Protein AF-A0A951QBU3-F1 (afdb_monomer)

Structure (mmCIF, N/CA/C/O backbone):
data_AF-A0A951QBU3-F1
#
_entry.id   AF-A0A951QBU3-F1
#
loop_
_atom_site.group_PDB
_atom_site.id
_atom_site.type_symbol
_atom_site.label_atom_id
_atom_site.label_alt_id
_atom_site.label_comp_id
_atom_site.label_asym_id
_atom_site.label_entity_id
_atom_site.label_seq_id
_atom_site.pdbx_PDB_ins_code
_atom_site.Cartn_x
_atom_site.Cartn_y
_atom_site.Cartn_z
_atom_site.occupancy
_atom_site.B_iso_or_equiv
_atom_site.auth_seq_id
_atom_site.auth_comp_id
_atom_site.auth_asym_id
_atom_site.auth_atom_id
_atom_site.pdbx_PDB_model_num
ATOM 1 N N . MET A 1 1 ? 3.329 -19.238 -18.921 1.00 54.44 1 MET A N 1
ATOM 2 C CA . MET A 1 1 ? 2.298 -18.511 -18.148 1.00 54.44 1 MET A CA 1
ATOM 3 C C . MET A 1 1 ? 2.941 -18.104 -16.832 1.00 54.44 1 MET A C 1
ATOM 5 O O . MET A 1 1 ? 3.420 -18.987 -16.134 1.00 54.44 1 MET A O 1
ATOM 9 N N . SER A 1 2 ? 3.098 -16.807 -16.557 1.00 70.06 2 SER A N 1
ATOM 10 C CA . SER A 1 2 ? 3.733 -16.364 -15.304 1.00 70.06 2 SER A CA 1
ATOM 11 C C . SER A 1 2 ? 2.764 -16.600 -14.134 1.00 70.06 2 SER A C 1
ATOM 13 O O . SER A 1 2 ? 1.575 -16.325 -14.309 1.00 70.06 2 SER A O 1
ATOM 15 N N . PRO A 1 3 ? 3.204 -17.140 -12.984 1.00 82.00 3 PRO A N 1
ATOM 16 C CA . PRO A 1 3 ? 2.310 -17.430 -11.868 1.00 82.00 3 PRO A CA 1
ATOM 17 C C . PRO A 1 3 ? 1.784 -16.142 -11.222 1.00 82.00 3 PRO A C 1
ATOM 19 O O . PRO A 1 3 ? 2.534 -15.182 -11.031 1.00 82.00 3 PRO A O 1
ATOM 22 N N . PHE A 1 4 ? 0.505 -16.145 -10.833 1.00 83.62 4 PHE A N 1
ATOM 23 C CA . PHE A 1 4 ? -0.033 -15.141 -9.917 1.00 83.62 4 PHE A CA 1
ATOM 24 C C . PHE A 1 4 ? 0.724 -15.226 -8.589 1.00 83.62 4 PHE A C 1
ATOM 26 O O . PHE A 1 4 ? 0.889 -16.309 -8.026 1.00 83.62 4 PHE A O 1
ATOM 33 N N . LYS A 1 5 ? 1.206 -14.082 -8.101 1.00 89.06 5 LYS A N 1
ATOM 34 C CA . LYS A 1 5 ? 1.877 -13.973 -6.805 1.00 89.06 5 LYS A CA 1
ATOM 35 C C . LYS A 1 5 ? 0.925 -13.319 -5.816 1.00 89.06 5 LYS A C 1
ATOM 37 O O . LYS A 1 5 ? 0.356 -12.275 -6.118 1.00 89.06 5 LYS A O 1
ATOM 42 N N . PHE A 1 6 ? 0.787 -13.926 -4.643 1.00 91.88 6 PHE A N 1
ATOM 43 C CA . PHE A 1 6 ? -0.011 -13.394 -3.545 1.00 91.88 6 PHE A CA 1
ATOM 44 C C . PHE A 1 6 ? 0.911 -12.858 -2.458 1.00 91.88 6 PHE A C 1
ATOM 46 O O . PHE A 1 6 ? 1.937 -13.466 -2.149 1.00 91.88 6 PHE A O 1
ATOM 53 N N . VAL A 1 7 ? 0.531 -11.723 -1.884 1.00 91.50 7 VAL A N 1
ATOM 54 C CA . VAL A 1 7 ? 1.196 -11.125 -0.729 1.00 91.50 7 VAL A CA 1
ATOM 55 C C . V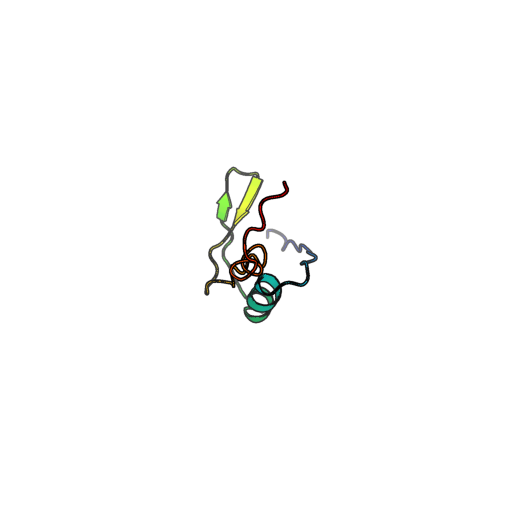AL A 1 7 ? 0.121 -10.823 0.301 1.00 91.50 7 VAL A C 1
ATOM 57 O O . VAL A 1 7 ? -0.928 -10.278 -0.038 1.00 91.50 7 VAL A O 1
ATOM 60 N N . THR A 1 8 ? 0.392 -11.172 1.552 1.00 95.38 8 THR A N 1
ATOM 61 C CA . THR A 1 8 ? -0.446 -10.802 2.691 1.00 95.38 8 THR A CA 1
ATOM 62 C C . THR A 1 8 ? 0.244 -9.671 3.438 1.00 95.38 8 THR A C 1
ATOM 64 O O . THR A 1 8 ? 1.451 -9.728 3.667 1.00 95.38 8 THR A O 1
ATOM 67 N N . ALA A 1 9 ? -0.514 -8.650 3.824 1.00 93.12 9 ALA A N 1
ATOM 68 C CA . ALA A 1 9 ? -0.021 -7.520 4.599 1.00 93.12 9 ALA A CA 1
ATOM 69 C C . ALA A 1 9 ? -0.935 -7.270 5.802 1.00 93.12 9 ALA A C 1
ATOM 71 O O . ALA A 1 9 ? -2.145 -7.478 5.722 1.00 93.12 9 ALA A O 1
ATOM 72 N N . THR A 1 10 ? -0.352 -6.788 6.896 1.00 96.50 10 THR A N 1
ATOM 73 C CA . THR A 1 10 ? -1.087 -6.307 8.069 1.00 96.50 10 THR A CA 1
ATOM 74 C C . THR A 1 10 ? -0.998 -4.789 8.091 1.00 96.50 10 THR A C 1
ATOM 76 O O . THR A 1 10 ? 0.099 -4.236 8.045 1.00 96.50 10 THR A O 1
ATOM 79 N N . LEU A 1 11 ? -2.143 -4.114 8.157 1.00 95.06 11 LEU A N 1
ATOM 80 C CA . LEU A 1 11 ? -2.211 -2.659 8.263 1.00 95.06 11 LEU A CA 1
ATOM 81 C C . LEU A 1 11 ? -2.442 -2.260 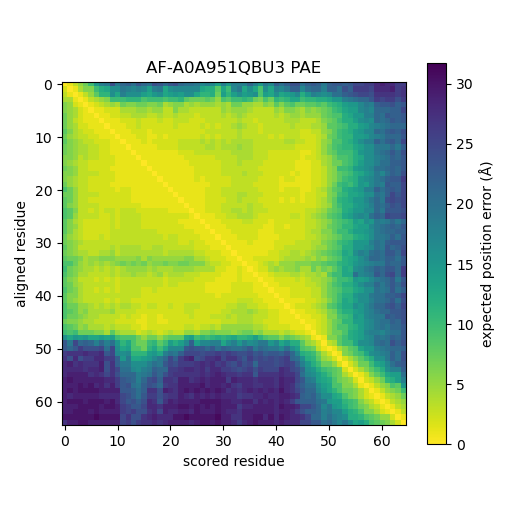9.722 1.00 95.06 11 LEU A C 1
ATOM 83 O O . LEU A 1 11 ? -3.171 -2.934 10.448 1.00 95.06 11 LEU A O 1
ATOM 87 N N . ILE A 1 12 ? -1.836 -1.153 10.148 1.00 95.19 12 ILE A N 1
ATOM 88 C CA . ILE A 1 12 ? -2.142 -0.543 11.448 1.00 95.19 12 ILE A CA 1
ATOM 89 C C . ILE A 1 12 ? -3.575 0.003 11.444 1.00 95.19 12 ILE A C 1
ATOM 91 O O . ILE A 1 12 ? -4.044 0.466 10.405 1.00 95.19 12 ILE A O 1
ATOM 95 N N . ASP A 1 13 ? -4.269 0.003 12.581 1.00 93.00 13 ASP A N 1
ATOM 96 C CA . ASP A 1 13 ? -5.587 0.644 12.671 1.00 93.00 13 ASP A CA 1
ATOM 97 C C . ASP A 1 13 ? -5.429 2.171 12.667 1.00 93.00 13 ASP A C 1
ATOM 99 O O . ASP A 1 13 ? -4.848 2.769 13.574 1.00 93.00 13 ASP A O 1
ATOM 103 N N . SER A 1 14 ? -5.885 2.802 11.589 1.00 92.56 14 SER A N 1
ATOM 104 C CA . SER A 1 14 ? -5.778 4.241 11.376 1.00 92.56 14 SER A CA 1
ATOM 105 C C . SER A 1 14 ? -6.857 4.718 10.409 1.00 92.56 14 SER A C 1
ATOM 107 O O . SER A 1 14 ? -7.419 3.931 9.642 1.00 92.56 14 SER A O 1
ATOM 109 N N . LYS A 1 15 ? -7.111 6.031 10.373 1.00 93.62 15 LYS A N 1
ATOM 110 C CA . LYS A 1 15 ? -8.057 6.600 9.405 1.00 93.62 15 LYS A CA 1
ATOM 111 C C . LYS A 1 15 ? -7.614 6.357 7.957 1.00 93.62 15 LYS A C 1
ATOM 113 O O . LYS A 1 15 ? -8.440 6.007 7.123 1.00 93.62 15 LYS A O 1
ATOM 118 N N . THR A 1 16 ? -6.312 6.459 7.681 1.00 94.56 16 THR A N 1
ATOM 119 C CA . THR A 1 16 ? -5.720 6.143 6.372 1.00 94.56 16 THR A CA 1
ATOM 120 C C . THR A 1 16 ? -5.984 4.688 5.973 1.00 94.56 16 THR A C 1
ATOM 122 O O . THR A 1 16 ? -6.355 4.428 4.831 1.00 94.56 16 THR A O 1
ATOM 125 N N . THR A 1 17 ? -5.858 3.746 6.915 1.00 95.62 17 THR A N 1
ATOM 126 C CA . THR A 1 17 ? -6.164 2.323 6.690 1.00 95.62 17 THR A CA 1
ATOM 127 C C . THR A 1 17 ? -7.639 2.106 6.380 1.00 95.62 17 THR A C 1
ATOM 129 O O . THR A 1 17 ? -7.958 1.398 5.430 1.00 95.62 17 THR A O 1
ATOM 132 N N . GLN A 1 18 ? -8.541 2.726 7.144 1.00 95.25 18 GLN A N 1
ATOM 133 C CA . GLN A 1 18 ? -9.984 2.616 6.913 1.00 95.25 18 GLN A CA 1
ATOM 134 C C . GLN A 1 18 ? -10.373 3.142 5.526 1.00 95.25 18 GLN A C 1
ATOM 136 O O . GLN A 1 18 ? -11.140 2.492 4.818 1.00 95.25 18 GLN A O 1
ATOM 141 N N . ASP A 1 19 ? -9.802 4.276 5.113 1.00 96.06 19 ASP A N 1
ATOM 142 C CA . ASP A 1 19 ? -10.042 4.833 3.782 1.00 96.06 19 ASP A CA 1
ATOM 143 C C . ASP A 1 19 ? -9.489 3.917 2.680 1.00 96.06 19 ASP A C 1
ATOM 145 O O 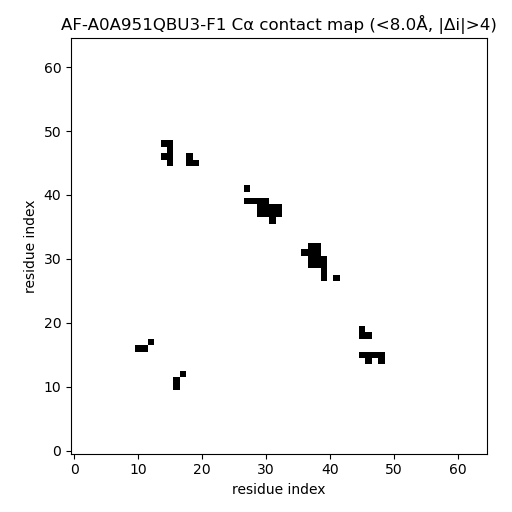. ASP A 1 19 ? -10.156 3.708 1.673 1.00 96.06 19 ASP A O 1
ATOM 149 N N . PHE A 1 20 ? -8.302 3.330 2.872 1.00 95.75 20 PHE A N 1
ATOM 150 C CA . PHE A 1 20 ? -7.729 2.380 1.917 1.00 95.75 20 PHE A CA 1
ATOM 151 C C . PHE A 1 20 ? -8.575 1.104 1.791 1.00 95.75 20 PHE A C 1
ATOM 153 O O . PHE A 1 20 ? -8.851 0.661 0.678 1.00 95.75 20 PHE A O 1
ATOM 160 N N . VAL A 1 21 ? -9.043 0.541 2.911 1.00 96.19 21 VAL A N 1
ATOM 161 C CA . VAL A 1 21 ? -9.933 -0.635 2.927 1.00 96.19 21 VAL A CA 1
ATOM 162 C C . VAL A 1 21 ? -11.256 -0.337 2.219 1.00 96.19 21 VAL A C 1
ATOM 164 O O . VAL A 1 21 ? -11.762 -1.198 1.504 1.00 96.19 21 VAL A O 1
ATOM 167 N N . ALA A 1 22 ? -11.788 0.882 2.343 1.00 96.31 22 ALA A N 1
ATOM 168 C CA . ALA A 1 22 ? -13.006 1.299 1.647 1.00 96.31 22 ALA A CA 1
ATOM 169 C C . ALA A 1 22 ? -12.858 1.366 0.112 1.00 96.31 22 ALA A C 1
ATOM 171 O O . ALA A 1 22 ? -13.866 1.417 -0.589 1.00 96.31 22 ALA A O 1
ATOM 172 N N . LEU A 1 23 ? -11.629 1.349 -0.422 1.00 96.38 23 LEU A N 1
ATOM 173 C CA . LEU A 1 23 ? -11.376 1.249 -1.864 1.00 96.38 23 LEU A CA 1
ATOM 174 C C . LEU A 1 23 ? -11.386 -0.199 -2.376 1.00 96.38 23 LEU A C 1
ATOM 176 O O . LEU A 1 23 ? -11.279 -0.407 -3.585 1.00 96.38 23 LEU A O 1
ATOM 180 N N . LEU A 1 24 ? -11.465 -1.197 -1.491 1.00 95.62 24 LEU A N 1
ATOM 181 C CA . LEU A 1 24 ? -11.442 -2.604 -1.881 1.00 95.62 24 LEU A CA 1
ATOM 182 C C . LEU A 1 24 ? -12.844 -3.121 -2.271 1.00 95.62 24 LEU A C 1
ATOM 184 O O . LEU A 1 24 ? -13.835 -2.721 -1.660 1.00 95.62 24 LEU A O 1
ATOM 188 N N . PRO A 1 25 ? -12.934 -4.065 -3.233 1.00 95.69 25 PRO A N 1
ATOM 189 C CA . PRO A 1 25 ? -11.832 -4.610 -4.032 1.00 95.69 25 PRO A CA 1
ATOM 190 C C . PRO A 1 25 ? -11.335 -3.608 -5.086 1.00 95.69 25 PRO A C 1
ATOM 192 O O . PRO A 1 25 ? -12.127 -2.944 -5.748 1.00 95.69 25 PRO A O 1
ATOM 195 N N . SER A 1 26 ? -10.015 -3.537 -5.282 1.00 94.75 26 SER A N 1
ATOM 196 C CA . SER A 1 26 ? -9.392 -2.653 -6.273 1.00 94.75 26 SER A CA 1
ATOM 197 C C . SER A 1 26 ? -8.421 -3.424 -7.161 1.00 94.75 26 SER A C 1
ATOM 199 O O . SER A 1 26 ? -7.714 -4.313 -6.689 1.00 94.75 26 SER A O 1
ATOM 201 N N . THR A 1 27 ? -8.382 -3.077 -8.447 1.00 95.38 27 THR A N 1
ATOM 202 C CA . THR A 1 27 ? -7.389 -3.581 -9.404 1.00 95.38 27 THR A CA 1
ATOM 203 C C . THR A 1 27 ? -6.494 -2.420 -9.810 1.00 95.38 27 THR A C 1
ATOM 205 O O . THR A 1 27 ? -6.980 -1.447 -10.381 1.00 95.38 27 THR A O 1
ATOM 208 N N . LEU A 1 28 ? -5.200 -2.517 -9.504 1.00 94.62 28 LEU A N 1
ATOM 209 C CA . LEU A 1 28 ? -4.211 -1.466 -9.746 1.00 94.62 28 LEU A CA 1
ATOM 210 C C . LEU A 1 28 ? -3.055 -2.007 -10.591 1.00 94.62 28 LEU A C 1
ATOM 212 O O . LEU A 1 28 ? -2.656 -3.165 -10.443 1.00 94.62 28 LEU A O 1
ATOM 216 N N . THR A 1 29 ? -2.489 -1.160 -11.446 1.00 95.31 29 THR A N 1
ATOM 217 C CA . THR A 1 29 ? -1.253 -1.461 -12.175 1.00 95.31 29 THR A CA 1
ATOM 218 C C . THR A 1 29 ? -0.065 -1.006 -11.337 1.00 95.31 29 THR A C 1
ATOM 220 O O . THR A 1 29 ? 0.086 0.183 -11.081 1.00 95.31 29 THR A O 1
ATOM 223 N N . LEU A 1 30 ? 0.769 -1.952 -10.898 1.00 94.81 30 LEU A N 1
ATOM 224 C CA . LEU A 1 30 ? 1.962 -1.654 -10.106 1.00 94.81 30 LEU A CA 1
ATOM 225 C C . LEU A 1 30 ? 3.167 -1.377 -11.009 1.00 94.81 30 LEU A C 1
ATOM 227 O O . LEU A 1 30 ? 3.571 -2.237 -11.796 1.00 94.81 30 LEU A O 1
ATOM 231 N N . GLU A 1 31 ? 3.773 -0.211 -10.841 1.00 96.81 31 GLU A N 1
ATOM 232 C CA . GLU A 1 31 ? 5.012 0.191 -11.499 1.00 96.81 31 GLU A CA 1
ATOM 233 C C . GLU A 1 31 ? 6.231 -0.272 -10.694 1.00 96.81 31 GLU A C 1
ATOM 235 O O . GLU A 1 31 ? 6.182 -0.386 -9.467 1.00 96.81 31 GLU A O 1
ATOM 240 N N . ASP A 1 32 ? 7.327 -0.578 -11.392 1.00 96.06 32 ASP A N 1
ATOM 241 C CA . ASP A 1 32 ? 8.616 -0.865 -10.764 1.00 96.06 32 ASP A CA 1
ATOM 242 C C . ASP A 1 32 ? 9.335 0.441 -10.443 1.00 96.06 32 ASP A C 1
ATOM 244 O O . ASP A 1 32 ? 9.636 1.220 -11.348 1.00 96.06 32 ASP A O 1
ATOM 248 N N . TYR A 1 33 ? 9.618 0.669 -9.164 1.00 96.00 33 TYR A N 1
ATOM 249 C CA . TYR A 1 33 ? 10.382 1.822 -8.723 1.00 96.00 33 TYR A CA 1
ATOM 250 C C . TYR A 1 33 ? 11.731 1.369 -8.165 1.00 96.00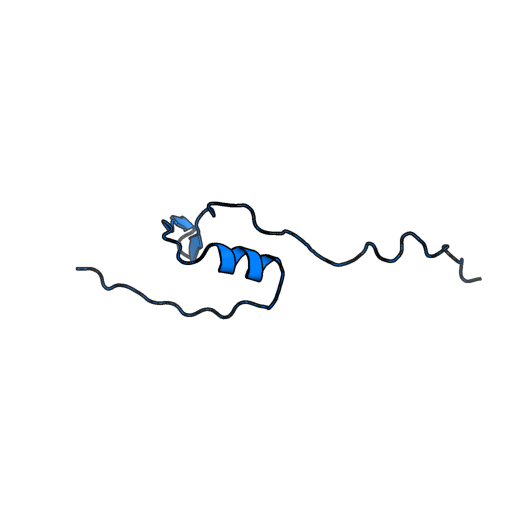 33 TYR A C 1
ATOM 252 O O . TYR A 1 33 ? 11.801 0.586 -7.213 1.00 96.00 33 TYR A O 1
ATOM 260 N N . ALA A 1 34 ? 12.805 1.843 -8.805 1.00 96.62 34 ALA A N 1
ATOM 261 C CA . ALA A 1 34 ? 14.197 1.553 -8.456 1.00 96.62 34 ALA A CA 1
ATOM 262 C C . ALA A 1 34 ? 14.537 0.051 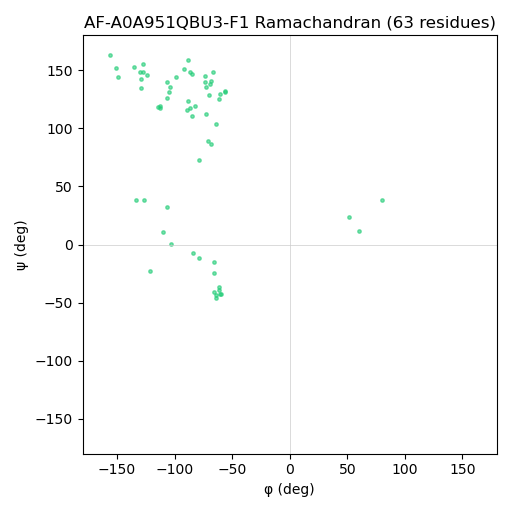-8.313 1.00 96.62 34 ALA A C 1
ATOM 264 O O . ALA A 1 34 ? 15.494 -0.299 -7.626 1.00 96.62 34 ALA A O 1
ATOM 265 N N . SER A 1 35 ? 13.769 -0.845 -8.948 1.00 94.31 35 SER A N 1
ATOM 266 C CA . SER A 1 35 ? 13.930 -2.307 -8.855 1.00 94.31 35 SER A CA 1
ATOM 267 C C . SER A 1 35 ? 13.792 -2.902 -7.450 1.00 94.31 35 SER A C 1
ATOM 269 O O . SER A 1 35 ? 14.075 -4.085 -7.255 1.00 94.31 35 SER A O 1
ATOM 271 N N . THR A 1 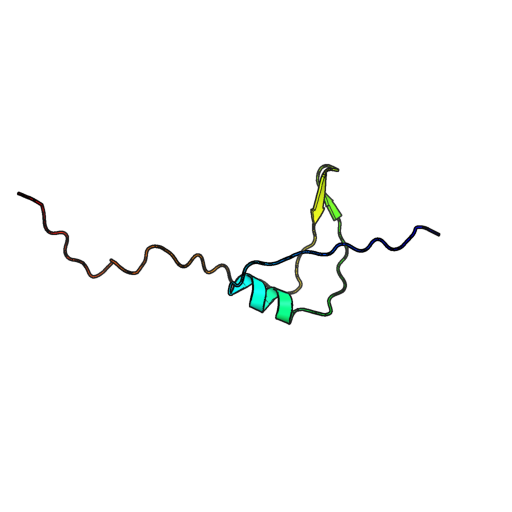36 ? 13.319 -2.118 -6.481 1.00 95.38 36 THR A N 1
ATOM 272 C CA . THR A 1 36 ? 13.137 -2.539 -5.083 1.00 95.38 36 THR A CA 1
ATOM 273 C C . THR A 1 36 ? 11.697 -2.410 -4.609 1.00 95.38 36 THR A C 1
ATOM 275 O O . THR A 1 36 ? 11.300 -3.105 -3.676 1.00 95.38 36 THR A O 1
ATOM 278 N N . GLU A 1 37 ? 10.899 -1.557 -5.249 1.00 95.56 37 GLU A N 1
ATOM 279 C CA . GLU A 1 37 ? 9.546 -1.231 -4.812 1.00 95.56 37 GLU A CA 1
ATOM 280 C C . GLU A 1 37 ? 8.532 -1.409 -5.942 1.00 95.56 37 GLU A C 1
ATOM 282 O O . GLU A 1 37 ? 8.826 -1.218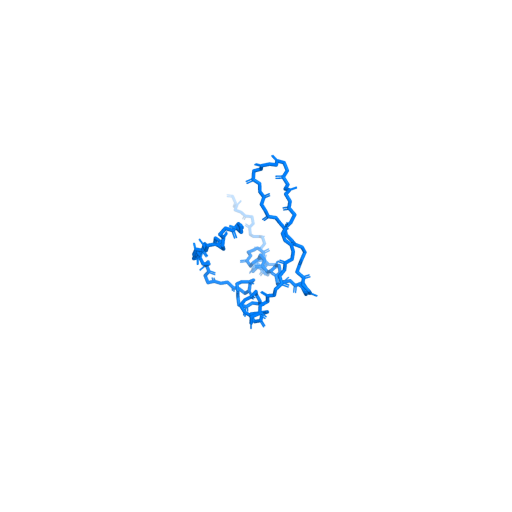 -7.125 1.00 95.56 37 GLU A O 1
ATOM 287 N N . LYS A 1 38 ? 7.307 -1.781 -5.561 1.00 93.81 38 LYS A N 1
ATOM 288 C CA . LYS A 1 38 ? 6.142 -1.799 -6.446 1.00 93.81 38 LYS A CA 1
ATOM 289 C C . LYS A 1 38 ? 5.146 -0.756 -5.960 1.00 93.81 38 LYS A C 1
ATOM 291 O O . LYS A 1 38 ? 4.659 -0.869 -4.837 1.00 93.81 38 LYS A O 1
ATOM 296 N N . VAL A 1 39 ? 4.848 0.238 -6.792 1.00 96.19 39 VAL A N 1
ATOM 297 C CA . VAL A 1 39 ? 4.018 1.397 -6.417 1.00 96.19 39 VAL A CA 1
ATOM 298 C C . VAL A 1 39 ? 2.874 1.614 -7.405 1.00 96.19 39 VAL A C 1
ATOM 300 O O . VAL A 1 39 ? 2.949 1.194 -8.554 1.00 96.19 39 VAL A O 1
ATOM 303 N N . SER A 1 40 ? 1.796 2.258 -6.962 1.00 96.69 40 SER A N 1
ATOM 304 C CA . SER A 1 40 ? 0.694 2.707 -7.821 1.00 96.69 40 SER A CA 1
ATOM 305 C C . SER A 1 40 ? 0.053 3.949 -7.221 1.00 96.69 40 SER A C 1
ATOM 307 O O . SER A 1 40 ? 0.009 4.110 -6.001 1.00 96.69 40 SER A O 1
ATOM 309 N N . ASN A 1 41 ? -0.520 4.788 -8.079 1.00 95.75 41 ASN A N 1
ATOM 310 C CA . ASN A 1 41 ? -1.441 5.827 -7.641 1.00 95.75 41 ASN A CA 1
ATOM 311 C C . ASN A 1 41 ? -2.787 5.205 -7.248 1.00 95.75 41 ASN A C 1
ATOM 313 O O . ASN A 1 41 ? -3.229 4.224 -7.851 1.00 95.75 41 ASN A O 1
ATOM 317 N N . LEU A 1 42 ? -3.432 5.775 -6.231 1.00 96.12 42 LEU A N 1
ATOM 318 C CA . LEU A 1 42 ? -4.764 5.362 -5.793 1.00 96.12 42 LEU A CA 1
ATOM 319 C C . LEU A 1 42 ? -5.849 6.178 -6.508 1.00 96.12 42 LEU A C 1
ATOM 321 O O . LEU A 1 42 ? -5.617 7.346 -6.827 1.00 96.12 42 LEU A O 1
ATOM 325 N N . PRO A 1 43 ? -7.050 5.604 -6.719 1.00 94.12 43 PRO A N 1
ATOM 326 C CA . PRO A 1 43 ? -8.152 6.300 -7.386 1.00 94.12 43 PRO A CA 1
ATOM 327 C C . PRO A 1 43 ? -8.674 7.500 -6.585 1.00 94.12 43 PRO A C 1
ATOM 329 O O . PRO A 1 43 ? -9.226 8.424 -7.170 1.00 94.12 43 PRO A O 1
ATOM 332 N N . ASN A 1 44 ? -8.482 7.501 -5.262 1.00 94.94 44 ASN A N 1
ATOM 333 C CA . ASN A 1 44 ? -8.864 8.589 -4.369 1.00 94.94 44 ASN A CA 1
ATOM 334 C C . ASN A 1 44 ? -7.740 8.891 -3.377 1.00 94.94 44 ASN A C 1
ATOM 336 O O . ASN A 1 44 ? -6.955 8.016 -3.007 1.00 94.94 44 ASN A O 1
ATOM 340 N N . ARG A 1 45 ? -7.693 10.142 -2.911 1.00 94.62 45 ARG A N 1
ATOM 341 C CA . ARG A 1 45 ? -6.792 10.544 -1.827 1.00 94.62 45 ARG A CA 1
ATOM 342 C C . ARG A 1 45 ? -7.244 9.915 -0.512 1.00 94.62 45 ARG A C 1
ATOM 344 O O . ARG A 1 45 ? -8.433 9.907 -0.210 1.00 94.62 45 ARG A O 1
ATOM 351 N N . LEU A 1 46 ? -6.282 9.439 0.268 1.00 94.94 46 LEU A N 1
ATOM 352 C CA . LEU A 1 46 ? -6.515 8.938 1.619 1.00 94.94 46 LEU A CA 1
ATOM 353 C C . LEU A 1 46 ? -6.410 10.076 2.638 1.00 94.94 46 LEU A C 1
ATOM 355 O O . LEU A 1 46 ? -5.749 11.087 2.383 1.00 94.94 46 LEU A O 1
ATOM 359 N N . SER A 1 47 ? -7.000 9.887 3.817 1.00 93.06 47 SER A N 1
ATOM 360 C CA . SER A 1 47 ? -6.770 10.776 4.955 1.00 93.06 47 SER A CA 1
ATOM 361 C C . SER A 1 47 ? -5.280 10.874 5.288 1.00 93.06 47 SER A C 1
ATOM 363 O O . SER A 1 47 ? -4.601 9.862 5.465 1.00 93.06 47 SER A O 1
ATOM 365 N N . THR A 1 48 ? -4.787 12.101 5.449 1.00 88.50 48 THR A N 1
ATOM 366 C CA . THR A 1 48 ? -3.419 12.415 5.898 1.00 88.50 48 THR A CA 1
ATOM 367 C C . THR A 1 48 ? -3.416 12.926 7.337 1.00 88.50 48 THR A C 1
ATOM 369 O O . THR A 1 48 ? -2.627 13.801 7.697 1.00 88.50 48 THR A O 1
ATOM 372 N N . GLU A 1 49 ? -4.349 12.438 8.157 1.00 78.12 49 GLU A N 1
ATOM 373 C CA . GLU A 1 49 ? -4.470 12.836 9.556 1.00 78.12 49 GLU A CA 1
ATOM 374 C C . GLU A 1 49 ? -3.277 12.320 10.367 1.00 78.12 49 GLU A C 1
ATOM 376 O O . GLU A 1 49 ? -3.319 11.284 11.024 1.00 78.12 49 GLU A O 1
ATOM 381 N N . TRP A 1 50 ? -2.202 13.097 10.371 1.00 59.81 50 TRP A N 1
ATOM 382 C CA . TRP A 1 50 ? -1.214 13.070 11.435 1.00 59.81 50 TRP A CA 1
ATOM 383 C C . TRP A 1 50 ? -1.890 13.711 12.663 1.00 59.81 50 TRP A C 1
ATOM 385 O O . TRP A 1 50 ? -1.931 14.928 12.844 1.00 59.81 50 TRP A O 1
ATOM 395 N N . LYS A 1 51 ? -2.568 12.915 13.491 1.00 61.69 51 LYS A N 1
ATOM 396 C CA . LYS A 1 51 ? -3.151 13.432 14.737 1.00 61.69 51 LYS A CA 1
ATOM 397 C C . LYS A 1 51 ? -2.072 13.568 15.805 1.00 61.69 51 LYS A C 1
ATOM 399 O O . LYS A 1 51 ? -2.109 12.802 16.751 1.00 61.69 51 LYS A O 1
ATOM 404 N N . LEU A 1 52 ? -1.168 14.552 15.712 1.00 56.16 52 LEU A N 1
ATOM 405 C CA . LEU A 1 52 ? -0.438 15.067 16.885 1.00 56.16 52 LEU A CA 1
ATOM 406 C C . LEU A 1 52 ? -0.079 16.570 16.750 1.00 56.16 52 LEU A C 1
ATOM 408 O O . LEU A 1 52 ? 0.230 17.074 15.680 1.00 56.16 52 LEU A O 1
ATOM 412 N N . CYS A 1 53 ? -0.130 17.296 17.875 1.00 53.03 53 CYS A N 1
ATOM 413 C CA . CYS A 1 53 ? 0.261 18.708 18.080 1.00 53.03 53 CYS A CA 1
ATOM 414 C C . CYS A 1 53 ? -0.689 19.860 17.667 1.00 53.03 53 CYS A C 1
ATOM 416 O O . CYS A 1 53 ? -0.241 20.942 17.295 1.00 53.03 53 CYS A O 1
ATOM 418 N N . ARG A 1 54 ? -2.010 19.736 17.855 1.00 54.38 54 ARG A N 1
ATOM 419 C CA . ARG A 1 54 ? -2.883 20.933 17.990 1.00 54.38 54 ARG A CA 1
ATOM 420 C C . ARG A 1 54 ? -3.872 20.836 19.155 1.00 54.38 54 ARG A C 1
ATOM 422 O O . ARG A 1 54 ? -5.010 21.263 19.037 1.00 54.38 54 ARG A O 1
ATOM 429 N N . GLN A 1 55 ? -3.440 20.271 20.281 1.00 52.72 55 GLN A N 1
ATOM 430 C CA . GLN A 1 55 ? -4.233 20.239 21.522 1.00 52.72 55 GLN A CA 1
ATOM 431 C C . GLN A 1 55 ? -3.766 21.254 22.578 1.00 52.72 55 GLN A C 1
ATOM 433 O O . GLN A 1 55 ? -4.381 21.353 23.628 1.00 52.72 55 GLN A O 1
ATOM 438 N N . ASN A 1 56 ? -2.726 22.051 22.301 1.00 48.34 56 ASN A N 1
ATOM 439 C CA . ASN A 1 56 ? -2.194 23.048 23.242 1.00 48.34 56 ASN A CA 1
ATOM 440 C C . ASN A 1 56 ? -2.102 24.461 22.637 1.00 48.34 56 ASN A C 1
ATOM 442 O O . ASN A 1 56 ? -1.142 25.171 22.910 1.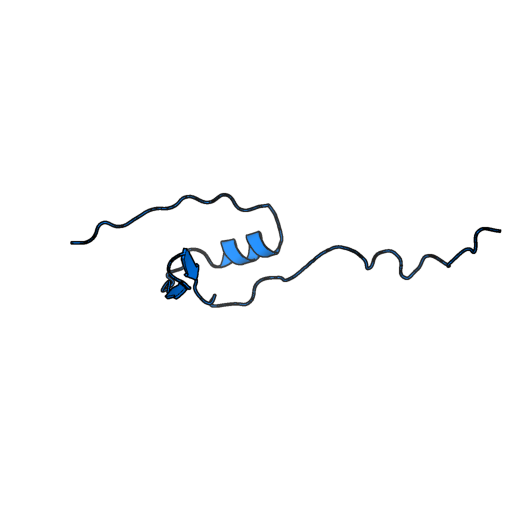00 48.34 56 ASN A O 1
ATOM 446 N N . ARG A 1 57 ? -3.069 24.894 21.812 1.00 56.53 57 ARG A N 1
ATOM 447 C CA . ARG A 1 57 ? -3.173 26.334 21.485 1.00 56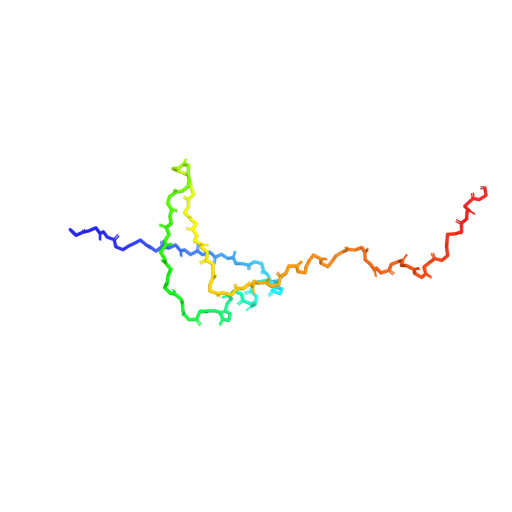.53 57 ARG A CA 1
ATOM 448 C C . ARG A 1 57 ? -3.847 27.160 22.586 1.00 56.53 57 ARG A C 1
ATOM 450 O O . ARG A 1 57 ? -3.690 28.372 22.576 1.00 56.53 57 ARG A O 1
ATOM 457 N N . ASP A 1 58 ? -4.467 26.495 23.563 1.00 61.16 58 ASP A N 1
ATOM 458 C CA . ASP A 1 58 ? -5.169 27.146 24.676 1.00 61.16 58 ASP A CA 1
ATOM 459 C C . ASP A 1 58 ? -4.467 26.989 26.033 1.00 61.16 58 ASP A C 1
ATOM 461 O O . ASP A 1 58 ? -5.047 27.323 27.063 1.00 61.16 58 ASP A O 1
ATOM 465 N N . ARG A 1 59 ? -3.219 26.494 26.084 1.00 60.66 59 ARG A N 1
ATOM 466 C CA . ARG A 1 59 ? -2.433 26.599 27.324 1.00 60.66 59 ARG A CA 1
ATOM 467 C C . ARG A 1 59 ? -1.713 27.945 27.337 1.00 60.66 59 ARG A C 1
ATOM 469 O O . ARG A 1 59 ? -0.857 28.154 26.475 1.00 60.66 59 ARG A O 1
ATOM 476 N N . PRO A 1 60 ? -2.003 28.839 28.299 1.00 61.72 60 PRO A N 1
ATOM 477 C CA . PRO A 1 60 ? -1.170 30.007 28.522 1.00 61.72 60 PRO A CA 1
ATOM 478 C C . PRO A 1 60 ? 0.262 29.541 28.777 1.00 61.72 60 PRO A C 1
ATOM 480 O O . PRO A 1 60 ? 0.491 28.630 29.576 1.00 61.72 60 PRO A O 1
ATOM 483 N N . PHE A 1 61 ? 1.229 30.157 28.103 1.00 67.06 61 PHE A N 1
ATOM 484 C CA . PHE A 1 61 ? 2.626 30.011 28.479 1.00 67.06 61 PHE A CA 1
ATOM 485 C C . PHE A 1 61 ? 2.788 30.621 29.875 1.00 67.06 61 PHE A C 1
ATOM 487 O O . PHE A 1 61 ? 2.773 31.839 30.025 1.00 67.06 61 PHE A O 1
ATOM 494 N N . THR A 1 62 ? 2.886 29.785 30.905 1.00 58.38 62 THR A N 1
ATOM 495 C CA . THR A 1 62 ? 3.347 30.204 32.231 1.00 58.38 62 THR A CA 1
ATOM 496 C C . THR A 1 62 ? 4.873 30.146 32.228 1.00 58.38 62 THR A C 1
ATOM 498 O O . THR A 1 62 ? 5.412 29.035 32.168 1.00 58.38 62 THR A O 1
ATOM 501 N N . PRO A 1 63 ? 5.586 31.287 32.281 1.00 49.22 63 PRO A N 1
ATOM 502 C CA . PRO A 1 63 ? 7.025 31.274 32.489 1.00 49.22 63 PRO A CA 1
ATOM 503 C C . PRO A 1 63 ? 7.301 30.633 33.852 1.00 49.22 63 PRO A C 1
ATOM 505 O O . PRO A 1 63 ? 6.736 31.057 34.861 1.00 49.22 63 PRO A O 1
ATOM 508 N N . GLN A 1 64 ? 8.131 29.594 33.882 1.00 56.62 64 GLN A N 1
ATOM 509 C CA . GLN A 1 64 ? 8.692 29.100 35.138 1.00 56.62 64 GLN A CA 1
ATOM 510 C C . GLN A 1 64 ? 9.699 30.146 35.628 1.00 56.62 64 GLN A C 1
ATOM 512 O O . GLN A 1 64 ? 10.513 30.634 34.842 1.00 56.62 64 GLN A O 1
ATOM 517 N N . ARG A 1 65 ? 9.538 30.542 36.891 1.00 60.81 65 ARG A N 1
ATOM 518 C CA . ARG A 1 65 ? 10.304 31.590 37.570 1.00 60.81 65 ARG A CA 1
ATOM 519 C C . ARG A 1 65 ? 11.736 31.153 37.853 1.00 60.81 65 ARG A C 1
ATOM 521 O O . ARG A 1 65 ? 11.914 29.957 38.169 1.00 60.81 65 ARG A O 1
#

Radius of gyration: 20.09 Å; Cα contacts (8 Å, |Δi|>4): 26; chains: 1; bounding box: 27×50×56 Å

Organism: NCBI:txid904376

InterPro domains:
  IPR029000 Cyclophilin-like domain superfamily [SSF50891] (7-50)
  IPR041183 Cyclophilin-like [PF18050] (7-49)

Mean predicted aligned error: 10.26 Å

Solvent-accessible surface area (backbone atoms only — not comparable to full-atom values): 4876 Å² total; per-residue (Å²): 134,86,79,90,82,86,85,88,84,86,79,70,96,46,68,40,46,53,48,55,56,69,54,58,89,72,90,79,75,69,42,80,45,92,86,80,43,76,47,67,87,67,98,63,88,60,59,81,80,74,90,75,89,82,86,66,85,83,59,80,87,73,81,85,129

Foldseek 3Di:
DDDDDDDDDDDDDDQQVVQVVVLPPDDFDWDQDPVPDTDTDDPDDTDPPPPDDPPPPPDPPDDDD

pLDDT: mean 83.93, std 16.66, range [48.34, 96.81]

Sequence (65 aa):
MSPFKFVTATLIDSKTTQDFVALLPSTLTLEDYASTEKVSNLPNRLSTEWKLCRQNRDRPFTPQR

Secondary structure (DSSP, 8-state):
-PPP--------SSHHHHHHHTT-S----PEEETTTEEE---SSPPP-----S-S-SSS------